Protei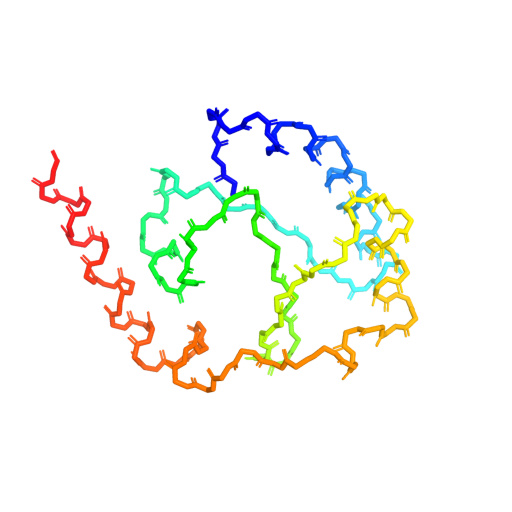n AF-A0A7K7K7Y0-F1 (afdb_monomer)

Sequence (112 aa):
YAPWCPACRQLEATWESFAKESERLGITVGKVDVTQEPGLSGRFFVTTLPTIYHANDGVFRRYRGSRTLEDLQGYILEKKWEAVEPVAGWKSPSSIVMHGMAGLFHFSGWIR

pLDDT: mean 93.34, std 5.36, range [65.94, 98.12]

Nearest PDB structures (foldseek):
  1x5e-assembly1_A  TM=9.238E-01  e=2.202E-08  Homo sapiens
  5jyv-assembly1_B  TM=6.915E-01  e=9.669E-02  Thermosynechococcus vestitus BP-1
  6nr8-assembly1_4  TM=2.458E-01  e=1.037E+00  Homo sapiens

Organism: Agelaius phoeniceus (NCBI:txid39638)

Secondary structure (DSSP, 8-state):
--TT-HHHHHHHHHHHHHHHTHHHHT-------TTT-HHHHHHTT--SSS-EEEEETTEEEEE-S--SHHHHHHHHHT-GGGGSPBPPGGGSTTSHHHHHHHHHHHHHHH--

Foldseek 3Di:
DAPPDPVQVVLVVLLVVLQVCQVVLVHHRDDDHCVVQQLVCQLLVPPDPPWDWDDDPLWIFTDDDDSGNVVSSCCRVVVVVVVTDTDPQCSRSPDPNSNVRSVVRVVVVVVD

InterPro domains:
  IPR013766 Thioredoxin domain [PF00085] (1-76)
  IPR036249 Thioredoxin-like superfamily [SSF52833] (1-82)
  IPR052454 Thioredoxin-related transmembrane domain-containing protein [PTHR46107] (1-112)

Structure (mmCIF, N/CA/C/O backbone):
data_AF-A0A7K7K7Y0-F1
#
_entry.id   AF-A0A7K7K7Y0-F1
#
loop_
_atom_site.group_PDB
_atom_site.id
_atom_site.type_symbol
_atom_site.label_atom_id
_atom_site.label_alt_id
_atom_site.label_comp_id
_atom_site.label_asym_id
_atom_site.label_entity_id
_atom_site.label_seq_id
_atom_site.pdbx_PDB_ins_code
_atom_site.Cartn_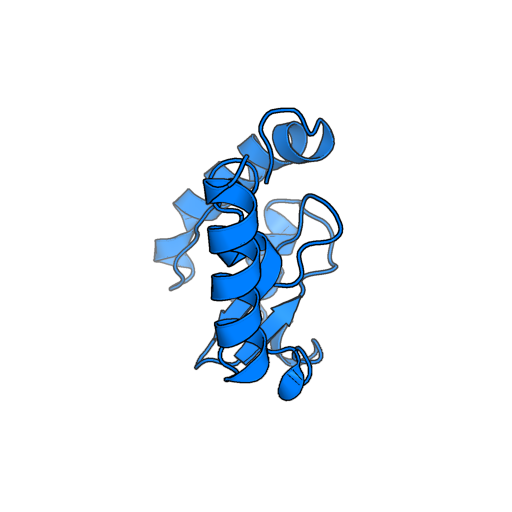x
_atom_site.Cartn_y
_atom_site.Cartn_z
_atom_site.occupancy
_atom_site.B_iso_or_equiv
_atom_site.auth_seq_id
_atom_site.auth_comp_id
_atom_site.auth_asym_id
_atom_site.auth_atom_id
_atom_site.pdbx_PDB_model_num
ATOM 1 N N . TYR A 1 1 ? 7.437 2.202 1.363 1.00 96.31 1 TYR A N 1
ATOM 2 C CA . TYR A 1 1 ? 7.778 3.609 1.657 1.00 96.31 1 TYR A CA 1
ATOM 3 C C . TYR A 1 1 ? 9.285 3.773 1.526 1.00 96.31 1 TYR A C 1
ATOM 5 O O . TYR A 1 1 ? 9.949 2.770 1.308 1.00 96.31 1 TYR A O 1
ATOM 13 N N . ALA A 1 2 ? 9.809 4.996 1.620 1.00 96.69 2 ALA A N 1
ATOM 14 C CA . ALA A 1 2 ? 11.246 5.238 1.758 1.00 96.69 2 ALA A CA 1
ATOM 15 C C . ALA A 1 2 ? 11.488 6.329 2.821 1.00 96.69 2 ALA A C 1
ATOM 17 O O . ALA A 1 2 ? 10.685 7.268 2.877 1.00 96.69 2 ALA A O 1
ATOM 18 N N . PRO A 1 3 ? 12.564 6.267 3.628 1.00 95.62 3 PRO A N 1
ATOM 19 C CA . PRO A 1 3 ? 12.817 7.234 4.707 1.00 95.62 3 PRO A CA 1
ATOM 20 C C . PRO A 1 3 ? 13.005 8.682 4.225 1.00 95.62 3 PRO A C 1
ATOM 22 O O . PRO A 1 3 ? 12.632 9.639 4.903 1.00 95.62 3 PRO A O 1
ATOM 25 N N . TRP A 1 4 ? 13.551 8.856 3.021 1.00 94.75 4 TRP A N 1
ATOM 26 C CA . TRP A 1 4 ? 13.819 10.161 2.410 1.00 94.75 4 TRP A CA 1
ATOM 27 C C . TRP A 1 4 ? 12.604 10.773 1.692 1.00 94.75 4 TRP A C 1
ATOM 29 O O . TRP A 1 4 ? 12.669 11.915 1.248 1.00 94.75 4 TRP A O 1
ATOM 39 N N . CYS A 1 5 ? 11.492 10.042 1.566 1.00 97.38 5 CYS A N 1
ATOM 40 C CA . CYS A 1 5 ? 10.307 10.456 0.810 1.00 97.38 5 CYS A CA 1
ATOM 41 C C . CYS A 1 5 ? 9.383 11.359 1.662 1.00 97.38 5 CYS A C 1
ATOM 43 O O . CYS A 1 5 ? 8.753 10.867 2.603 1.00 97.38 5 CYS A O 1
ATOM 45 N N . PRO A 1 6 ? 9.208 12.659 1.331 1.00 97.31 6 PRO A N 1
ATOM 46 C CA . PRO A 1 6 ? 8.398 13.573 2.145 1.00 97.31 6 PRO A CA 1
ATOM 47 C C . PRO A 1 6 ? 6.921 13.168 2.230 1.00 97.31 6 PRO A C 1
ATOM 49 O O . PRO A 1 6 ? 6.350 13.158 3.316 1.00 97.31 6 PRO A O 1
ATOM 52 N N . ALA A 1 7 ? 6.326 12.753 1.106 1.00 96.88 7 ALA A N 1
ATOM 53 C CA . ALA A 1 7 ? 4.942 12.273 1.060 1.00 96.88 7 ALA A CA 1
ATOM 54 C C . ALA A 1 7 ? 4.729 10.992 1.888 1.00 96.88 7 ALA A C 1
ATOM 56 O O . ALA A 1 7 ? 3.635 10.740 2.381 1.00 96.88 7 ALA A O 1
ATOM 57 N N . CYS A 1 8 ? 5.776 10.181 2.054 1.00 97.56 8 CYS A N 1
ATOM 58 C CA . CYS A 1 8 ? 5.735 8.979 2.874 1.00 97.56 8 CYS A CA 1
ATOM 59 C C . CYS A 1 8 ? 5.726 9.328 4.365 1.00 97.56 8 CYS A C 1
ATOM 61 O O . CYS A 1 8 ? 4.938 8.752 5.105 1.00 97.56 8 CYS A O 1
ATOM 63 N N . ARG A 1 9 ? 6.541 10.307 4.784 1.00 96.88 9 ARG A N 1
ATOM 64 C CA . ARG A 1 9 ? 6.553 10.806 6.169 1.00 96.88 9 ARG A CA 1
ATOM 65 C C . ARG A 1 9 ? 5.226 11.455 6.563 1.00 96.88 9 ARG A C 1
ATOM 67 O O . ARG A 1 9 ? 4.761 11.256 7.674 1.00 96.88 9 ARG A O 1
ATOM 74 N N . GLN A 1 10 ? 4.581 12.178 5.644 1.00 96.31 10 GLN A N 1
ATOM 75 C CA . GLN A 1 10 ? 3.242 12.739 5.885 1.00 96.31 10 GLN A CA 1
ATOM 76 C C . GLN A 1 10 ? 2.177 11.653 6.090 1.00 96.31 10 GLN A C 1
ATOM 78 O O . GLN A 1 10 ? 1.272 11.826 6.896 1.00 96.31 10 GLN A O 1
ATOM 83 N N . LEU A 1 11 ? 2.296 10.528 5.377 1.00 97.50 11 LEU A N 1
ATOM 84 C CA . LEU A 1 11 ? 1.383 9.393 5.509 1.00 97.50 11 LEU A CA 1
ATOM 85 C C . LEU A 1 11 ? 1.615 8.579 6.792 1.00 97.50 11 LEU A C 1
ATOM 87 O O . LEU A 1 11 ? 0.712 7.872 7.227 1.00 97.50 11 LEU A O 1
ATOM 91 N N . GLU A 1 12 ? 2.810 8.639 7.382 1.00 96.88 12 GLU A N 1
ATOM 92 C CA . GLU A 1 12 ? 3.229 7.735 8.457 1.00 96.88 12 GLU A CA 1
ATOM 93 C C . GLU A 1 12 ? 2.284 7.763 9.662 1.00 96.88 12 GLU A C 1
ATOM 95 O O . GLU A 1 12 ? 1.790 6.709 10.058 1.00 96.88 12 GLU A O 1
ATOM 100 N N . ALA A 1 13 ? 1.938 8.951 10.164 1.00 97.19 13 ALA A N 1
ATOM 101 C CA . ALA A 1 13 ? 1.024 9.087 11.299 1.00 97.19 13 ALA A CA 1
ATOM 102 C C . ALA A 1 13 ? -0.365 8.490 11.005 1.00 97.19 13 ALA A C 1
ATOM 104 O O . ALA A 1 13 ? -0.936 7.779 11.831 1.00 97.19 13 ALA A O 1
ATOM 105 N N . THR A 1 14 ? -0.903 8.727 9.805 1.00 98.00 14 THR A N 1
ATOM 106 C CA . THR A 1 14 ? -2.191 8.154 9.388 1.00 98.00 14 THR A CA 1
ATOM 107 C C . THR A 1 14 ? -2.114 6.637 9.239 1.00 98.00 14 THR A C 1
ATOM 109 O O . THR A 1 14 ? -3.041 5.934 9.635 1.00 98.00 14 THR A O 1
ATOM 112 N N . TRP A 1 15 ? -1.005 6.117 8.707 1.00 98.12 15 TRP A N 1
ATOM 113 C CA . TRP A 1 15 ? -0.792 4.682 8.530 1.00 98.12 15 TRP A CA 1
ATOM 114 C C . TRP A 1 15 ? -0.667 3.943 9.865 1.00 98.12 15 TRP A C 1
ATOM 116 O O . TRP A 1 15 ? -1.204 2.849 10.009 1.00 98.12 15 TRP A O 1
ATOM 126 N N . GLU A 1 16 ? -0.008 4.544 10.857 1.00 97.94 16 GLU A N 1
ATOM 127 C CA . GLU A 1 16 ?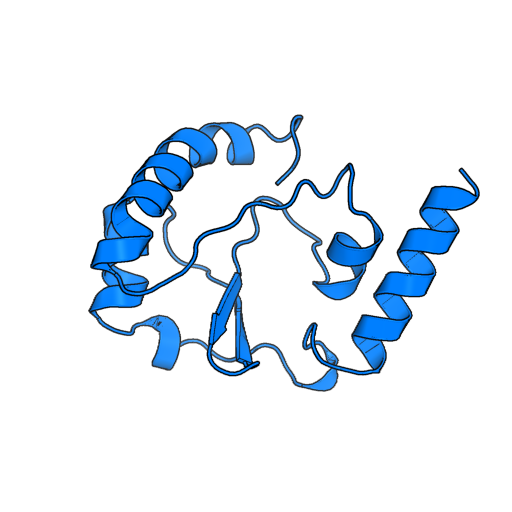 0.088 3.989 12.211 1.00 97.94 16 GLU A CA 1
ATOM 128 C C . GLU A 1 16 ? -1.265 3.970 12.922 1.00 97.94 16 GLU A C 1
ATOM 130 O O . GLU A 1 16 ? -1.620 2.964 13.537 1.00 97.94 16 GLU A O 1
ATOM 135 N N . SER A 1 17 ? -2.057 5.038 12.794 1.00 97.88 17 SER A N 1
ATOM 136 C CA . SER A 1 17 ? -3.436 5.053 13.296 1.00 97.88 17 SER A CA 1
ATOM 137 C C . SER A 1 17 ? -4.298 3.994 12.610 1.00 97.88 17 SER A C 1
ATOM 139 O O . SER A 1 17 ? -5.029 3.273 13.279 1.00 97.88 17 SER A O 1
ATOM 141 N N . PHE A 1 18 ? -4.167 3.830 11.292 1.00 98.00 18 PHE A N 1
ATOM 142 C CA . PHE A 1 18 ? -4.871 2.781 10.555 1.00 98.00 18 PHE A CA 1
ATOM 143 C C . PHE A 1 18 ? -4.445 1.371 10.994 1.00 98.00 18 PHE A C 1
ATOM 145 O O . PHE A 1 18 ? -5.287 0.489 11.142 1.00 98.00 18 PHE A O 1
ATOM 152 N N . ALA A 1 19 ? -3.157 1.157 11.273 1.00 97.81 19 ALA A N 1
ATOM 153 C CA . ALA A 1 19 ? -2.649 -0.120 11.767 1.00 97.81 19 ALA A CA 1
ATOM 154 C C . ALA A 1 19 ? -3.199 -0.485 13.156 1.00 97.81 19 ALA A C 1
ATOM 156 O O . ALA A 1 19 ? -3.455 -1.661 13.410 1.00 97.81 19 ALA A O 1
ATOM 157 N N . LYS A 1 20 ? -3.445 0.494 14.038 1.00 97.44 20 LYS A N 1
ATOM 158 C CA . LYS A 1 20 ? -4.098 0.252 15.341 1.00 97.44 20 LYS A CA 1
ATOM 159 C C . LYS A 1 20 ? -5.532 -0.266 15.198 1.00 97.44 20 LYS A C 1
ATOM 161 O O . LYS A 1 20 ? -5.996 -1.018 16.042 1.00 97.44 20 LYS A O 1
ATOM 166 N N . GLU A 1 21 ? -6.202 0.081 14.105 1.00 95.38 21 GLU A N 1
ATOM 167 C CA . GLU A 1 21 ? -7.574 -0.341 13.803 1.00 95.38 21 GLU A CA 1
ATOM 168 C C . GLU A 1 21 ? -7.639 -1.703 13.092 1.00 95.38 21 GLU A C 1
ATOM 170 O O . GLU A 1 21 ? -8.727 -2.205 12.814 1.00 95.38 21 GLU A O 1
ATOM 175 N N . SER A 1 22 ? -6.488 -2.309 12.785 1.00 94.62 22 SER A N 1
ATOM 176 C CA . SER A 1 22 ? -6.393 -3.519 11.961 1.00 94.62 22 SER A CA 1
ATOM 177 C C . SER A 1 22 ? -7.162 -4.713 12.536 1.00 94.62 22 SER A C 1
ATOM 179 O O . SER A 1 22 ? -7.882 -5.378 11.792 1.00 94.62 22 SER A O 1
ATOM 181 N N . GLU A 1 23 ? -7.104 -4.923 13.855 1.00 94.38 23 GLU A N 1
ATOM 182 C CA . GLU A 1 23 ? -7.847 -5.983 14.549 1.00 94.38 23 GLU A CA 1
ATOM 183 C C . GLU A 1 23 ? -9.361 -5.788 14.413 1.00 94.38 23 GLU A C 1
ATOM 185 O O . GLU A 1 23 ? -10.075 -6.707 14.013 1.00 94.38 23 GLU A O 1
ATOM 190 N N . ARG A 1 24 ? -9.849 -4.562 14.644 1.00 95.62 24 ARG A N 1
ATOM 191 C CA . ARG A 1 24 ? -11.272 -4.218 14.491 1.00 95.62 24 ARG A CA 1
ATOM 192 C C . ARG A 1 24 ? -11.757 -4.407 13.053 1.00 95.62 24 ARG A C 1
ATOM 194 O O . ARG A 1 24 ? -12.911 -4.761 12.831 1.00 95.62 24 ARG A O 1
ATOM 201 N N . LEU A 1 25 ? -10.890 -4.138 12.082 1.00 95.25 25 LEU A N 1
ATOM 202 C CA . LEU A 1 25 ? -11.177 -4.284 10.657 1.00 95.25 25 LEU A CA 1
ATOM 203 C C . LEU A 1 25 ? -11.003 -5.723 10.145 1.00 95.25 25 LEU A C 1
ATOM 205 O O . LEU A 1 25 ? -11.368 -5.992 9.003 1.00 95.25 25 LEU A O 1
ATOM 209 N N . GLY A 1 26 ? -10.451 -6.635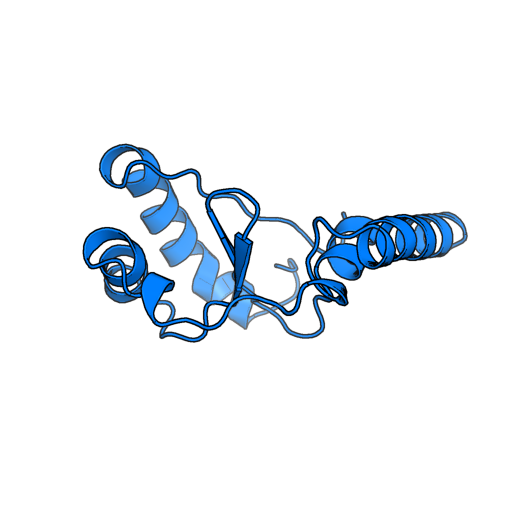 10.952 1.00 95.62 26 GLY A N 1
ATOM 210 C CA . GLY A 1 26 ? -10.174 -8.012 10.543 1.00 95.62 26 GLY A CA 1
ATOM 211 C C . GLY A 1 26 ? -9.105 -8.125 9.450 1.00 95.62 26 GLY A C 1
ATOM 212 O O . GLY A 1 26 ? -9.183 -9.015 8.607 1.00 95.62 26 GLY A O 1
ATOM 213 N N . ILE A 1 27 ? -8.126 -7.216 9.429 1.00 97.06 27 ILE A N 1
ATOM 214 C CA . ILE A 1 27 ? -7.042 -7.190 8.434 1.00 97.06 27 ILE A CA 1
ATOM 215 C C . ILE A 1 27 ? -5.673 -7.148 9.110 1.00 97.06 27 ILE A C 1
ATOM 217 O O . ILE A 1 27 ? -5.546 -6.850 10.291 1.00 97.06 27 ILE A O 1
ATOM 221 N N . THR A 1 28 ? -4.614 -7.377 8.336 1.00 97.56 28 THR A N 1
ATOM 222 C CA . THR A 1 28 ? -3.237 -7.091 8.755 1.00 97.56 28 THR A CA 1
ATOM 223 C C . THR A 1 28 ? -2.696 -5.911 7.961 1.00 97.56 28 THR A C 1
ATOM 225 O O . THR A 1 28 ? -2.862 -5.838 6.744 1.00 97.56 28 THR A O 1
ATOM 228 N N . VAL A 1 29 ? -2.021 -4.989 8.646 1.00 97.69 29 VAL A N 1
ATOM 229 C CA . VAL A 1 29 ? -1.415 -3.801 8.037 1.00 97.69 29 VAL A CA 1
ATOM 230 C C . VAL A 1 29 ? 0.100 -3.883 8.195 1.00 97.69 29 VAL A C 1
ATOM 232 O O . VAL A 1 29 ? 0.606 -4.084 9.294 1.00 97.69 29 VAL A O 1
ATOM 235 N 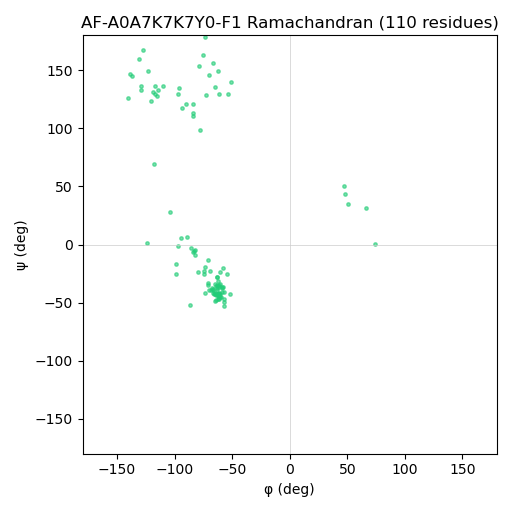N . GLY A 1 30 ? 0.832 -3.723 7.091 1.00 96.62 30 GLY A N 1
ATOM 236 C CA . GLY A 1 30 ? 2.295 -3.746 7.071 1.00 96.62 30 GLY A CA 1
ATOM 237 C C . GLY A 1 30 ? 2.880 -2.555 6.318 1.00 96.62 30 GLY A C 1
ATOM 238 O O . GLY A 1 30 ? 2.205 -1.925 5.501 1.00 96.62 30 GLY A O 1
ATOM 239 N N . LYS A 1 31 ? 4.152 -2.241 6.581 1.00 96.50 31 LYS A N 1
ATOM 240 C CA . LYS A 1 31 ? 4.934 -1.270 5.806 1.00 96.50 31 LYS A CA 1
ATOM 241 C C . LYS A 1 31 ? 6.263 -1.896 5.388 1.00 96.50 31 LYS A C 1
ATOM 243 O O . LYS A 1 31 ? 6.904 -2.566 6.185 1.00 96.50 31 LYS A O 1
ATOM 248 N N . VAL A 1 32 ? 6.661 -1.676 4.137 1.00 96.56 32 VAL A N 1
ATOM 249 C CA . VAL A 1 32 ? 7.929 -2.169 3.573 1.00 96.56 32 VAL A CA 1
ATOM 250 C C . VAL A 1 32 ? 8.794 -0.981 3.192 1.00 96.56 32 VAL A C 1
ATOM 252 O O . VAL A 1 32 ? 8.316 -0.086 2.484 1.00 96.56 32 VAL A O 1
ATOM 255 N N . ASP A 1 33 ? 10.047 -0.977 3.637 1.00 96.19 33 ASP A N 1
ATOM 256 C CA . ASP A 1 33 ? 11.046 -0.005 3.209 1.00 96.19 33 ASP A CA 1
ATOM 257 C C . ASP A 1 33 ? 11.694 -0.457 1.894 1.00 96.19 33 ASP A C 1
ATOM 259 O O . ASP A 1 33 ? 12.446 -1.429 1.851 1.00 96.19 33 ASP A O 1
ATOM 263 N N . VAL A 1 34 ? 11.416 0.261 0.805 1.00 94.50 34 VAL A N 1
ATOM 264 C CA . VAL A 1 34 ? 11.951 -0.103 -0.515 1.00 94.50 34 VAL A CA 1
ATOM 265 C C . VAL A 1 34 ? 13.452 0.153 -0.644 1.00 94.50 34 VAL A C 1
ATOM 267 O O . VAL A 1 34 ? 14.045 -0.323 -1.607 1.00 94.50 34 VAL A O 1
ATOM 270 N N . THR A 1 35 ? 14.073 0.898 0.281 1.00 91.81 35 THR A N 1
ATOM 271 C CA . THR A 1 35 ? 15.533 1.085 0.272 1.00 91.81 35 THR A CA 1
ATOM 272 C C . THR A 1 35 ? 16.272 -0.101 0.873 1.00 91.81 35 THR A C 1
ATOM 274 O O . THR A 1 35 ? 17.440 -0.295 0.559 1.00 91.81 35 THR A O 1
ATOM 277 N N . GLN A 1 36 ? 15.603 -0.879 1.725 1.00 94.25 36 GLN A N 1
ATOM 278 C CA . GLN A 1 36 ? 16.163 -2.079 2.352 1.00 94.25 36 GLN A CA 1
ATOM 279 C C . GLN A 1 36 ? 15.736 -3.356 1.619 1.00 94.25 36 GLN A C 1
ATOM 281 O O . GLN A 1 36 ? 16.467 -4.337 1.625 1.00 94.25 36 GLN A O 1
ATOM 286 N N . GLU A 1 37 ? 14.595 -3.320 0.925 1.00 93.69 37 GLU A N 1
ATOM 287 C CA . GLU A 1 37 ? 14.001 -4.482 0.258 1.00 93.69 37 GLU A CA 1
ATOM 288 C C . GLU A 1 37 ? 13.902 -4.296 -1.272 1.00 93.69 37 GLU A C 1
ATOM 290 O O . GLU A 1 37 ? 12.797 -4.173 -1.826 1.00 93.69 37 GLU A O 1
ATOM 295 N N . PRO A 1 38 ? 15.033 -4.284 -2.010 1.00 89.69 38 PRO A N 1
ATOM 296 C CA . PRO A 1 38 ? 15.030 -4.076 -3.459 1.00 89.69 38 PRO A CA 1
ATOM 297 C C . PRO A 1 38 ? 14.269 -5.183 -4.202 1.00 89.69 38 PRO A C 1
ATOM 299 O O . PRO A 1 38 ? 13.558 -4.903 -5.169 1.00 89.69 38 PRO A O 1
ATOM 302 N N . GLY A 1 39 ? 14.348 -6.429 -3.719 1.00 92.25 39 GLY A N 1
ATOM 303 C CA . GLY A 1 39 ? 13.616 -7.561 -4.291 1.00 92.25 39 GLY A CA 1
ATOM 304 C C . GLY A 1 39 ? 12.098 -7.385 -4.201 1.00 92.25 39 GLY A C 1
ATOM 305 O O . GLY A 1 39 ? 11.394 -7.588 -5.192 1.00 92.25 39 GLY A O 1
ATOM 306 N N . LEU A 1 40 ? 11.577 -6.937 -3.051 1.00 92.69 40 LEU A N 1
ATOM 307 C CA . LEU A 1 40 ? 10.146 -6.644 -2.901 1.00 92.69 40 LEU A CA 1
ATOM 308 C C . LEU A 1 40 ? 9.720 -5.440 -3.742 1.00 92.69 40 LEU A C 1
ATOM 310 O O . LEU A 1 40 ? 8.645 -5.471 -4.342 1.00 92.69 40 LEU A O 1
ATOM 314 N N . SER A 1 41 ? 10.569 -4.414 -3.843 1.00 92.06 41 SER A N 1
ATOM 315 C CA . SER A 1 41 ? 10.326 -3.263 -4.720 1.00 92.06 41 SER A CA 1
ATOM 316 C C . SER A 1 41 ? 10.128 -3.698 -6.179 1.00 92.06 41 SER A C 1
ATOM 318 O O . SER A 1 41 ? 9.133 -3.328 -6.809 1.00 92.06 41 SER A O 1
ATOM 320 N N . GLY A 1 42 ? 11.012 -4.568 -6.684 1.00 91.00 42 GLY A N 1
ATOM 321 C CA . GLY A 1 42 ? 10.900 -5.161 -8.017 1.00 91.00 42 GLY A CA 1
ATOM 322 C C . GLY A 1 42 ? 9.662 -6.049 -8.169 1.00 91.00 42 GLY A C 1
ATOM 323 O O . GLY A 1 42 ? 8.886 -5.872 -9.108 1.00 91.00 42 GLY A O 1
ATOM 324 N N . ARG A 1 43 ? 9.419 -6.953 -7.210 1.00 93.50 43 ARG A N 1
ATOM 325 C CA . ARG A 1 43 ? 8.286 -7.898 -7.206 1.00 93.50 43 ARG A CA 1
ATOM 326 C C . ARG A 1 43 ? 6.918 -7.216 -7.241 1.00 93.50 43 ARG A C 1
ATOM 328 O O . ARG A 1 43 ? 5.995 -7.719 -7.872 1.00 93.50 43 ARG A O 1
ATOM 335 N N . PHE A 1 44 ? 6.778 -6.085 -6.556 1.00 93.94 44 PHE A N 1
ATOM 336 C CA . PHE A 1 44 ? 5.546 -5.290 -6.527 1.00 93.94 44 PHE A CA 1
ATOM 337 C C . PHE A 1 44 ? 5.535 -4.159 -7.565 1.00 93.94 44 PHE A C 1
ATOM 339 O O . PHE A 1 44 ? 4.608 -3.343 -7.575 1.00 93.94 44 PHE A O 1
ATOM 346 N N . PHE A 1 45 ? 6.556 -4.111 -8.428 1.00 90.19 45 PHE A N 1
ATOM 347 C CA . PHE A 1 45 ? 6.750 -3.101 -9.464 1.00 90.19 45 PHE A CA 1
ATOM 348 C C . PHE A 1 45 ? 6.540 -1.672 -8.931 1.00 90.19 45 PHE A C 1
ATOM 350 O O . PHE A 1 45 ? 5.749 -0.883 -9.458 1.00 90.19 45 PHE A O 1
ATOM 357 N N . VAL A 1 46 ? 7.202 -1.350 -7.817 1.00 93.56 46 VAL A N 1
ATOM 358 C CA . VAL A 1 46 ? 7.037 -0.065 -7.132 1.00 93.56 46 VAL A CA 1
ATOM 359 C C . VAL A 1 46 ? 7.823 1.017 -7.869 1.00 93.56 46 VAL A C 1
ATOM 361 O O . VAL A 1 46 ? 9.022 1.179 -7.677 1.00 93.56 46 VAL A O 1
ATOM 364 N N . THR A 1 47 ? 7.130 1.794 -8.700 1.00 90.69 47 THR A N 1
ATOM 365 C CA . THR A 1 47 ? 7.733 2.908 -9.456 1.00 90.69 47 THR A CA 1
ATOM 366 C C . THR A 1 47 ? 7.511 4.277 -8.815 1.00 90.69 47 THR A C 1
ATOM 368 O O . THR A 1 47 ? 8.190 5.241 -9.150 1.00 90.69 47 THR A O 1
ATOM 371 N N . THR A 1 48 ? 6.553 4.384 -7.891 1.00 94.00 48 THR A N 1
ATOM 372 C CA . THR A 1 48 ? 6.148 5.648 -7.257 1.00 94.00 48 THR A CA 1
ATOM 373 C C . THR A 1 48 ? 5.900 5.446 -5.769 1.00 94.00 48 THR A C 1
ATOM 375 O O . THR A 1 48 ? 5.384 4.399 -5.372 1.00 94.00 48 THR A O 1
ATOM 378 N N . LEU A 1 49 ? 6.187 6.452 -4.945 1.00 96.31 49 LEU A N 1
ATOM 379 C CA . LEU A 1 49 ? 5.971 6.397 -3.501 1.00 96.31 49 LEU A CA 1
ATOM 380 C C . LEU A 1 49 ? 5.059 7.535 -2.998 1.00 96.31 49 LEU A C 1
ATOM 382 O O . LEU A 1 49 ? 5.089 8.627 -3.560 1.00 96.31 49 LEU A O 1
ATOM 386 N N . PRO A 1 50 ? 4.289 7.302 -1.917 1.00 96.44 50 PRO A N 1
ATOM 387 C CA . PRO A 1 50 ? 3.972 5.987 -1.363 1.00 96.44 50 PRO A CA 1
ATOM 388 C C . PRO A 1 50 ? 3.020 5.213 -2.296 1.00 96.44 50 PRO A C 1
ATOM 390 O O . PRO A 1 50 ? 2.146 5.793 -2.941 1.00 96.44 50 PRO A O 1
ATOM 393 N N . THR A 1 51 ? 3.181 3.890 -2.354 1.00 96.88 51 THR A N 1
ATOM 394 C CA . THR A 1 51 ? 2.243 2.979 -3.027 1.00 96.88 51 THR A CA 1
ATOM 395 C C . THR A 1 51 ? 1.675 2.019 -1.994 1.00 96.88 51 THR A C 1
ATOM 397 O O . THR A 1 51 ? 2.431 1.445 -1.213 1.00 96.88 51 THR A O 1
ATOM 400 N N . ILE A 1 52 ? 0.351 1.872 -1.998 1.00 97.38 52 ILE A N 1
ATOM 401 C CA . ILE A 1 52 ? -0.397 0.996 -1.098 1.00 97.38 52 ILE A CA 1
ATOM 402 C C . ILE A 1 52 ? -1.035 -0.104 -1.945 1.00 97.38 52 ILE A C 1
ATOM 404 O O . ILE A 1 52 ? -1.644 0.170 -2.985 1.00 97.38 52 ILE A O 1
ATOM 408 N N . TYR A 1 53 ? -0.895 -1.341 -1.484 1.00 96.94 53 TYR A N 1
ATOM 409 C CA . TYR A 1 53 ? -1.561 -2.502 -2.053 1.00 96.94 53 TYR A CA 1
ATOM 410 C C . TYR A 1 53 ? -2.506 -3.099 -1.017 1.00 96.94 53 TYR A C 1
ATOM 412 O O . TYR A 1 53 ? -2.140 -3.248 0.145 1.00 96.94 53 TYR A O 1
ATOM 420 N N . HIS A 1 54 ? -3.702 -3.458 -1.465 1.00 97.12 54 HIS A N 1
ATOM 421 C CA . HIS A 1 54 ? -4.607 -4.344 -0.751 1.00 97.12 54 HIS A CA 1
ATOM 422 C C . HIS A 1 54 ? -4.428 -5.753 -1.312 1.00 97.12 54 HIS A C 1
ATOM 424 O O . HIS A 1 54 ? -4.441 -5.938 -2.532 1.00 97.12 54 HIS A O 1
ATOM 430 N N . ALA A 1 55 ? -4.233 -6.729 -0.434 1.00 95.75 55 ALA A N 1
ATOM 431 C CA . ALA A 1 55 ? -4.085 -8.129 -0.791 1.00 95.75 55 ALA A CA 1
ATOM 432 C C . ALA A 1 55 ? -5.190 -8.922 -0.098 1.00 95.75 55 ALA A C 1
ATOM 434 O O . ALA A 1 55 ? -5.306 -8.862 1.122 1.00 95.75 55 ALA A O 1
ATOM 435 N N . ASN A 1 56 ? -5.983 -9.651 -0.878 1.00 95.12 56 ASN A N 1
ATOM 436 C CA . ASN A 1 56 ? -7.005 -10.553 -0.362 1.00 95.12 56 ASN A CA 1
ATOM 437 C C . ASN A 1 56 ? -7.021 -11.821 -1.221 1.00 95.12 56 ASN A C 1
ATOM 439 O O . ASN A 1 56 ? -7.079 -11.707 -2.446 1.00 95.12 56 ASN A O 1
ATOM 443 N N . ASP A 1 57 ? -6.894 -12.995 -0.600 1.00 92.31 57 ASP A N 1
ATOM 444 C CA . ASP A 1 57 ? -6.847 -14.309 -1.265 1.00 92.31 57 ASP A CA 1
ATOM 445 C C . ASP A 1 57 ? -5.882 -14.382 -2.465 1.00 92.31 57 ASP A C 1
ATOM 447 O O . ASP A 1 57 ? -6.193 -14.888 -3.540 1.00 92.31 57 ASP A O 1
ATOM 451 N N . GLY A 1 58 ? -4.684 -13.806 -2.310 1.00 90.19 58 GLY A N 1
ATOM 452 C CA . GLY A 1 58 ? -3.662 -13.770 -3.364 1.00 90.19 58 GLY A CA 1
ATOM 453 C C . GLY A 1 58 ? -3.948 -12.792 -4.513 1.00 90.19 58 GLY A C 1
ATOM 454 O O . GLY A 1 58 ? -3.122 -12.666 -5.422 1.00 90.19 58 GLY A O 1
ATOM 455 N N . VAL A 1 59 ? -5.069 -12.065 -4.460 1.00 93.81 59 VAL A N 1
ATOM 456 C CA . VAL A 1 59 ? -5.432 -11.010 -5.406 1.00 93.81 59 VAL A CA 1
ATOM 457 C C . VAL A 1 59 ? -4.965 -9.661 -4.876 1.00 93.81 59 VAL A C 1
ATOM 459 O O . VAL A 1 59 ? -5.427 -9.168 -3.845 1.00 93.81 59 VAL A O 1
ATOM 462 N N . PHE A 1 60 ? -4.065 -9.033 -5.627 1.00 96.00 60 PHE A N 1
ATOM 463 C CA . PHE A 1 60 ? -3.506 -7.729 -5.296 1.00 96.00 60 PHE A CA 1
ATOM 464 C C . PHE A 1 60 ? -4.251 -6.622 -6.033 1.00 96.00 60 PHE A C 1
ATOM 466 O O . PHE A 1 60 ? -4.482 -6.710 -7.236 1.00 96.00 60 PHE A O 1
ATOM 473 N N . ARG A 1 61 ? -4.585 -5.550 -5.320 1.00 96.31 61 ARG A N 1
ATOM 474 C CA . ARG A 1 61 ? -5.246 -4.352 -5.846 1.00 96.31 61 ARG A CA 1
ATOM 475 C C . ARG A 1 61 ? -4.465 -3.127 -5.413 1.00 96.31 61 ARG A C 1
ATOM 477 O O . ARG A 1 61 ? -4.089 -3.004 -4.249 1.00 96.31 61 ARG A O 1
ATOM 484 N N . ARG A 1 62 ? -4.199 -2.212 -6.344 1.00 95.75 62 ARG A N 1
ATOM 485 C CA . ARG A 1 62 ? -3.497 -0.968 -6.017 1.00 95.75 62 ARG A CA 1
ATOM 486 C C . ARG A 1 62 ? -4.498 0.050 -5.486 1.00 95.75 62 ARG A C 1
ATOM 488 O O . ARG A 1 62 ? -5.411 0.443 -6.207 1.00 95.75 62 ARG A O 1
ATOM 495 N N . TYR A 1 63 ? -4.286 0.523 -4.264 1.00 96.62 63 TYR A N 1
ATOM 496 C CA . TYR A 1 63 ? -5.102 1.587 -3.695 1.00 96.62 63 TYR A CA 1
ATOM 497 C C . TYR A 1 63 ? -4.761 2.929 -4.357 1.00 96.62 63 TYR A C 1
ATOM 499 O O . TYR A 1 63 ? -3.589 3.305 -4.461 1.00 96.62 63 TYR A O 1
ATOM 507 N N . ARG A 1 64 ? -5.789 3.639 -4.831 1.00 94.06 64 ARG A N 1
ATOM 508 C CA . ARG A 1 64 ? -5.672 4.945 -5.508 1.00 94.06 64 ARG A CA 1
ATOM 509 C C . ARG A 1 64 ? -6.508 6.048 -4.853 1.00 94.06 64 ARG A C 1
ATOM 511 O O . ARG A 1 64 ? -6.526 7.160 -5.369 1.00 94.06 64 ARG A O 1
ATOM 518 N N . GLY A 1 65 ? -7.202 5.738 -3.759 1.00 94.44 65 GLY A N 1
ATOM 519 C CA . GLY A 1 65 ? -8.017 6.705 -3.032 1.00 94.44 65 GLY A CA 1
ATOM 520 C C . GLY A 1 65 ? -7.185 7.705 -2.232 1.00 94.44 65 GLY A C 1
ATOM 521 O O . GLY A 1 65 ? -5.950 7.645 -2.189 1.00 94.44 65 GLY A O 1
ATOM 522 N N . SER A 1 66 ? -7.892 8.619 -1.573 1.00 95.88 66 SER A N 1
ATOM 523 C CA . SER A 1 66 ? -7.306 9.533 -0.596 1.00 95.88 66 SER A CA 1
ATOM 524 C C . SER A 1 66 ? -6.719 8.750 0.582 1.00 95.88 66 SER A C 1
ATOM 526 O O . SER A 1 66 ? -7.140 7.641 0.897 1.00 95.88 66 SER A O 1
ATOM 528 N N . ARG A 1 67 ? -5.661 9.279 1.190 1.00 96.25 67 ARG A N 1
ATOM 529 C CA . ARG A 1 67 ? -4.864 8.559 2.194 1.00 96.25 67 ARG A CA 1
ATOM 530 C C . ARG A 1 67 ? -5.163 9.035 3.614 1.00 96.25 67 ARG A C 1
ATOM 532 O O . ARG A 1 67 ? -4.271 9.006 4.455 1.00 96.25 67 ARG A O 1
ATOM 539 N N . THR A 1 68 ? -6.377 9.522 3.847 1.00 97.25 68 THR A N 1
ATOM 540 C CA . THR A 1 68 ? -6.888 9.841 5.183 1.00 97.25 68 THR A CA 1
ATOM 541 C C . THR A 1 68 ? -7.259 8.558 5.922 1.00 97.25 68 THR A C 1
ATOM 543 O O . THR A 1 68 ? -7.384 7.486 5.320 1.00 97.25 68 THR A O 1
ATOM 546 N N . LEU A 1 69 ? -7.411 8.650 7.242 1.00 97.06 69 LEU A N 1
ATOM 547 C CA . LEU A 1 69 ? -7.756 7.492 8.059 1.00 97.06 69 LEU A CA 1
ATOM 548 C C . LEU A 1 69 ? -9.152 6.973 7.696 1.00 97.06 69 LEU A C 1
ATOM 550 O O . LEU A 1 69 ? -9.346 5.769 7.541 1.00 97.06 69 LEU A O 1
ATOM 554 N N . GLU A 1 70 ? -10.090 7.893 7.500 1.00 97.12 70 GLU A N 1
ATOM 555 C CA . GLU A 1 70 ? -11.492 7.625 7.203 1.00 97.12 70 GLU A CA 1
ATOM 556 C C . GLU A 1 70 ? -11.642 6.918 5.853 1.00 97.12 70 GLU A C 1
ATOM 558 O O . GLU A 1 70 ? -12.363 5.926 5.752 1.00 97.12 70 GLU A O 1
ATOM 563 N N . ASP A 1 71 ? -10.907 7.363 4.827 1.00 97.44 71 ASP A N 1
ATOM 564 C CA . ASP A 1 71 ? -10.956 6.742 3.501 1.00 97.44 71 ASP A CA 1
ATOM 565 C C . ASP A 1 71 ? -10.349 5.334 3.510 1.00 97.44 71 ASP A C 1
ATOM 567 O O . ASP A 1 71 ? -10.897 4.420 2.891 1.00 97.44 71 ASP A O 1
ATOM 571 N N . LEU A 1 72 ? -9.251 5.128 4.248 1.00 97.88 72 LEU A N 1
ATOM 572 C CA . LEU A 1 72 ? -8.633 3.808 4.408 1.00 97.88 72 LEU A CA 1
ATOM 573 C C . LEU A 1 72 ? -9.551 2.840 5.167 1.00 97.88 72 LEU A C 1
ATOM 575 O O . LEU A 1 72 ? -9.695 1.686 4.763 1.00 97.88 72 LEU A O 1
ATOM 579 N N . GLN A 1 73 ? -10.207 3.301 6.234 1.00 97.19 73 GLN A N 1
ATOM 580 C CA . GLN A 1 73 ? -11.188 2.500 6.968 1.00 97.19 73 GLN A CA 1
ATOM 581 C C . GLN A 1 73 ? -12.403 2.173 6.098 1.00 97.19 73 GLN A C 1
ATOM 583 O O . GLN A 1 73 ? -12.787 1.007 5.995 1.00 97.19 73 GLN A O 1
ATOM 588 N N . GLY A 1 74 ? -12.977 3.178 5.431 1.00 97.06 74 GLY A N 1
ATOM 589 C CA . GLY A 1 74 ? -14.120 3.013 4.534 1.00 97.06 74 GLY A CA 1
ATOM 590 C C . GLY A 1 74 ? -13.813 2.087 3.358 1.00 97.06 74 GLY A C 1
ATOM 591 O O . GLY A 1 74 ? -14.667 1.305 2.949 1.00 97.06 74 GLY A O 1
ATOM 592 N N . TYR A 1 75 ? -12.576 2.092 2.850 1.00 97.56 75 TYR A N 1
ATOM 593 C CA . TYR A 1 75 ? -12.144 1.170 1.800 1.00 97.56 75 TYR A CA 1
ATOM 594 C C . TYR A 1 75 ? -12.308 -0.304 2.194 1.00 97.56 75 TYR A C 1
ATOM 596 O O . TYR A 1 75 ? -12.678 -1.125 1.352 1.00 97.56 75 TYR A O 1
ATOM 604 N N . ILE A 1 76 ? -12.063 -0.626 3.466 1.00 97.44 76 ILE A N 1
ATOM 605 C CA . ILE A 1 76 ? -12.159 -1.984 4.012 1.00 97.44 76 ILE A CA 1
ATOM 606 C C . ILE A 1 76 ? -13.585 -2.293 4.471 1.00 97.44 76 ILE A C 1
ATOM 608 O O . ILE A 1 76 ? -14.154 -3.292 4.036 1.00 97.44 76 ILE A O 1
ATOM 612 N N . LEU A 1 77 ? -14.176 -1.422 5.296 1.00 96.81 77 LEU A N 1
ATOM 613 C CA . LEU A 1 77 ? -15.502 -1.620 5.893 1.00 96.81 77 LEU A CA 1
ATOM 614 C C . LEU A 1 77 ? -16.608 -1.718 4.843 1.00 96.81 77 LEU A C 1
ATOM 616 O O . LEU A 1 77 ? -17.453 -2.605 4.910 1.00 96.81 77 LEU A O 1
ATOM 620 N N . GLU A 1 78 ? -16.586 -0.825 3.855 1.00 96.88 78 GLU A N 1
ATOM 621 C CA . GLU A 1 78 ? -17.588 -0.786 2.786 1.00 96.88 78 GLU A CA 1
ATOM 622 C C . GLU A 1 78 ? -17.194 -1.671 1.594 1.00 96.88 78 GLU A C 1
ATOM 624 O O . GLU A 1 78 ? -17.837 -1.626 0.550 1.00 96.88 78 GLU A O 1
ATOM 629 N N . LYS A 1 79 ? -16.104 -2.443 1.712 1.00 96.31 79 LYS A N 1
ATOM 630 C CA . LYS A 1 79 ? -15.574 -3.316 0.656 1.00 96.31 79 LYS A CA 1
ATOM 631 C C . LYS A 1 79 ? -15.381 -2.624 -0.700 1.00 96.31 79 LYS A C 1
ATOM 633 O O . LYS A 1 79 ? -15.479 -3.253 -1.751 1.00 96.31 79 LYS A O 1
ATOM 638 N N . LYS A 1 80 ? -15.005 -1.338 -0.706 1.00 96.75 80 LYS A N 1
ATOM 639 C CA . LYS A 1 80 ? -14.743 -0.569 -1.945 1.00 96.75 80 LYS A CA 1
ATOM 640 C C . LYS A 1 80 ? -13.661 -1.210 -2.818 1.00 96.75 80 LYS A C 1
ATOM 642 O O . LYS A 1 80 ? -13.583 -0.936 -4.013 1.00 96.75 80 LYS A O 1
ATOM 647 N N . TRP A 1 81 ? -12.824 -2.069 -2.236 1.00 95.69 81 TRP A N 1
ATOM 648 C CA . TRP A 1 81 ? -11.850 -2.877 -2.959 1.00 95.69 81 TRP A CA 1
ATOM 649 C C . TRP A 1 81 ? -12.465 -3.840 -3.981 1.00 95.69 81 TRP A C 1
ATOM 651 O O . TRP A 1 81 ? -11.767 -4.194 -4.927 1.00 95.69 81 TRP A O 1
ATOM 661 N N . GLU A 1 82 ? -13.730 -4.243 -3.846 1.00 95.44 82 GLU A N 1
ATOM 662 C CA . GLU A 1 82 ? -14.409 -5.113 -4.819 1.00 95.44 82 GLU A CA 1
ATOM 663 C C . GLU A 1 82 ? -14.539 -4.441 -6.192 1.00 95.44 82 GLU A C 1
ATOM 665 O O . GLU A 1 82 ? -14.376 -5.100 -7.215 1.00 95.44 82 GLU A O 1
ATOM 670 N N . ALA A 1 83 ? -14.729 -3.118 -6.216 1.00 94.69 83 ALA A N 1
ATOM 671 C CA . ALA A 1 83 ? -14.806 -2.322 -7.440 1.00 94.69 83 ALA A CA 1
ATOM 672 C C . ALA A 1 83 ? -13.428 -1.929 -8.010 1.00 94.69 83 ALA A C 1
ATOM 674 O O . ALA A 1 83 ? -13.346 -1.311 -9.071 1.00 94.69 83 ALA A O 1
ATOM 675 N N . VAL A 1 84 ? -12.332 -2.234 -7.304 1.00 95.31 84 VAL A N 1
ATOM 676 C CA . VAL A 1 84 ? -10.979 -1.922 -7.777 1.00 95.31 84 VAL A CA 1
ATOM 677 C C . VAL A 1 84 ? -10.441 -3.084 -8.596 1.00 95.31 84 VAL A C 1
ATOM 679 O O . VAL A 1 84 ? -10.251 -4.188 -8.081 1.00 95.31 84 VAL A O 1
ATOM 682 N N . GLU A 1 85 ? -10.106 -2.784 -9.849 1.00 93.50 85 GLU A N 1
ATOM 683 C CA . GLU A 1 85 ? -9.478 -3.737 -10.758 1.00 93.50 85 GLU A CA 1
ATOM 684 C C . GLU A 1 85 ? -8.204 -4.350 -10.148 1.00 93.50 85 GLU A C 1
ATOM 686 O O . GLU A 1 85 ? -7.320 -3.621 -9.664 1.00 93.50 85 GLU A O 1
ATOM 691 N N . PRO A 1 86 ? -8.081 -5.689 -10.158 1.00 95.00 86 PRO A N 1
ATOM 692 C CA . PRO A 1 86 ? -6.888 -6.357 -9.681 1.00 95.00 86 PRO A CA 1
ATOM 693 C C . PRO A 1 86 ? -5.689 -6.055 -10.579 1.00 95.00 86 PRO A C 1
ATOM 695 O O . PRO A 1 86 ? -5.799 -5.740 -11.765 1.00 95.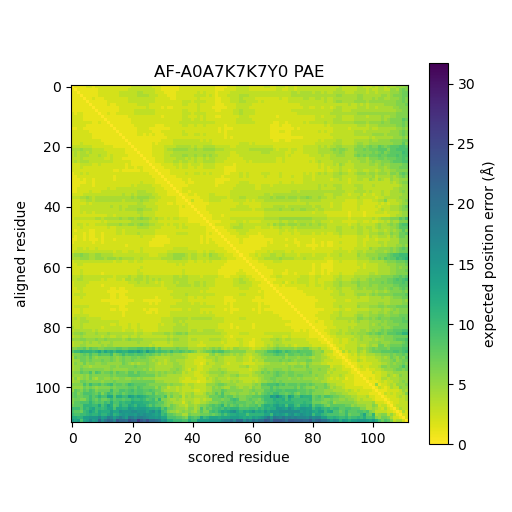00 86 PRO A O 1
ATOM 698 N N . VAL A 1 87 ? -4.496 -6.181 -10.006 1.00 92.69 87 VAL A N 1
ATOM 699 C CA . VAL A 1 87 ? -3.263 -6.171 -10.789 1.00 92.69 87 VAL A CA 1
ATOM 700 C C . VAL A 1 87 ? -3.311 -7.351 -11.759 1.00 92.69 87 VAL A C 1
ATOM 702 O O . VAL A 1 87 ? -3.579 -8.481 -11.355 1.00 92.69 87 VAL A O 1
ATOM 705 N N . ALA A 1 88 ? -3.045 -7.084 -13.040 1.00 89.06 88 ALA A N 1
ATOM 706 C CA . ALA A 1 88 ? -3.051 -8.105 -14.083 1.00 89.06 88 ALA A CA 1
ATOM 707 C C . ALA A 1 88 ? -2.193 -9.317 -13.683 1.00 89.06 88 ALA A C 1
ATOM 709 O O . ALA A 1 88 ? -1.096 -9.139 -13.158 1.00 89.06 88 ALA A O 1
ATOM 710 N N . GLY A 1 89 ? -2.655 -10.538 -13.979 1.00 86.31 89 GLY A N 1
ATOM 711 C CA . GLY A 1 89 ? -2.047 -11.776 -13.470 1.00 86.31 89 GLY A CA 1
ATOM 712 C C . GLY A 1 89 ? -0.534 -11.885 -13.694 1.00 86.31 89 GLY A C 1
ATOM 713 O O . GLY A 1 89 ? 0.196 -12.219 -12.769 1.00 86.31 89 GLY A O 1
ATOM 714 N N . TRP A 1 90 ? -0.034 -11.503 -14.872 1.00 85.00 90 TRP A N 1
ATOM 715 C CA . TRP A 1 90 ? 1.404 -11.509 -15.191 1.00 85.00 90 TRP A CA 1
ATOM 716 C C . TRP A 1 90 ? 2.232 -10.453 -14.436 1.00 85.00 90 TRP A C 1
ATOM 718 O O . TRP A 1 90 ? 3.439 -10.611 -14.288 1.00 85.00 90 TRP A O 1
ATOM 728 N N . LYS A 1 91 ? 1.587 -9.382 -13.958 1.00 87.62 91 LYS A N 1
ATOM 729 C CA . LYS A 1 91 ? 2.162 -8.338 -13.093 1.00 87.62 91 LYS A CA 1
ATOM 730 C C . LYS A 1 91 ? 1.855 -8.568 -11.615 1.00 87.62 91 LYS A C 1
ATOM 732 O O . LYS A 1 91 ? 2.273 -7.769 -10.779 1.00 87.62 91 LYS A O 1
ATOM 737 N N . SER A 1 92 ? 1.108 -9.619 -11.277 1.00 91.12 92 SER A N 1
ATOM 738 C CA . SER A 1 92 ? 0.793 -9.922 -9.889 1.00 91.12 92 SER A CA 1
ATOM 739 C C . SER A 1 92 ? 2.082 -10.271 -9.140 1.00 91.12 92 SER A C 1
ATOM 741 O O . SER A 1 92 ? 2.860 -11.088 -9.645 1.00 91.12 92 SER A O 1
ATOM 743 N N . PRO A 1 93 ? 2.296 -9.749 -7.921 1.00 91.31 93 PRO A N 1
ATOM 744 C CA . PRO A 1 93 ? 3.402 -10.157 -7.059 1.00 91.31 93 PRO A CA 1
ATOM 745 C C . PRO A 1 93 ? 3.452 -11.672 -6.801 1.00 91.31 93 PRO A C 1
ATOM 747 O O . PRO A 1 93 ? 4.516 -12.215 -6.513 1.00 91.31 93 PRO A O 1
ATOM 750 N N . SER A 1 94 ? 2.327 -12.384 -6.891 1.00 89.62 94 SER A N 1
ATOM 751 C CA . SER A 1 94 ? 2.268 -13.847 -6.747 1.00 89.62 94 SER A CA 1
ATOM 752 C C . SER A 1 94 ? 2.626 -14.625 -8.022 1.00 89.62 94 SER A C 1
ATOM 754 O O . SER A 1 94 ? 2.715 -15.848 -7.972 1.00 89.62 94 SER A O 1
ATOM 756 N N . SER A 1 95 ? 2.859 -13.955 -9.153 1.00 91.62 95 SER A N 1
ATOM 757 C CA . SER A 1 95 ? 3.200 -14.616 -10.417 1.00 91.62 95 SER A CA 1
ATOM 758 C C . SER A 1 95 ? 4.665 -15.054 -10.490 1.00 91.62 95 SER A C 1
ATOM 760 O O . SER A 1 95 ? 5.549 -14.432 -9.897 1.00 91.62 95 SER A O 1
ATOM 762 N N . ILE A 1 96 ? 4.931 -16.092 -11.290 1.00 90.38 96 ILE A N 1
ATOM 763 C CA . ILE A 1 96 ? 6.289 -16.593 -11.567 1.00 90.38 96 ILE A CA 1
ATOM 764 C C . ILE A 1 96 ? 7.170 -15.480 -12.150 1.00 90.38 96 ILE A C 1
ATOM 766 O O . ILE A 1 96 ? 8.320 -15.323 -11.745 1.00 90.38 96 ILE A O 1
ATOM 770 N N . VAL A 1 97 ? 6.607 -14.666 -13.050 1.00 90.75 97 VAL A N 1
ATOM 771 C CA . VAL A 1 97 ? 7.300 -13.534 -13.682 1.00 90.75 97 VAL A CA 1
ATOM 772 C C . VAL A 1 97 ? 7.815 -12.565 -12.620 1.00 90.75 97 VAL A C 1
ATOM 774 O O . VAL A 1 97 ? 9.007 -12.264 -12.575 1.00 90.75 97 VAL A O 1
ATOM 777 N N . MET A 1 98 ? 6.941 -12.120 -11.715 1.00 91.31 98 MET A N 1
ATOM 778 C CA . MET A 1 98 ? 7.326 -11.150 -10.690 1.00 91.31 98 MET A CA 1
ATOM 779 C C . MET A 1 98 ? 8.188 -11.759 -9.578 1.00 91.31 98 MET A C 1
ATOM 781 O O . MET A 1 98 ? 8.988 -11.045 -8.974 1.00 91.31 98 MET A O 1
ATOM 785 N N . HIS A 1 99 ? 8.089 -13.067 -9.328 1.00 88.56 99 HIS A N 1
ATOM 786 C CA . HIS A 1 99 ? 9.023 -13.765 -8.445 1.00 88.56 99 HIS A CA 1
ATOM 787 C C . HIS A 1 99 ? 10.447 -13.768 -9.028 1.00 88.56 99 HIS A C 1
ATOM 789 O O . HIS A 1 99 ? 11.402 -13.467 -8.316 1.00 88.56 99 HIS A O 1
ATOM 795 N N . GLY A 1 100 ? 10.589 -14.002 -10.337 1.00 88.81 100 GLY A N 1
ATOM 796 C CA . GLY A 1 100 ? 11.869 -13.867 -11.039 1.00 88.81 100 GLY A CA 1
ATOM 797 C C . GLY A 1 100 ? 12.425 -12.439 -10.985 1.00 88.81 100 GLY A C 1
ATOM 798 O O . GLY A 1 100 ? 13.608 -12.246 -10.703 1.00 88.81 100 GLY A O 1
ATOM 799 N N . MET A 1 101 ? 11.562 -11.429 -11.152 1.00 87.06 101 MET A N 1
ATOM 800 C CA . MET A 1 101 ? 11.949 -10.017 -11.006 1.00 87.06 101 MET A CA 1
ATOM 801 C C . MET A 1 101 ? 12.515 -9.701 -9.616 1.00 87.06 101 MET A C 1
ATOM 803 O O . MET A 1 101 ? 13.463 -8.924 -9.507 1.00 87.06 101 MET A O 1
ATOM 807 N N . ALA A 1 102 ? 11.980 -10.320 -8.560 1.00 88.50 102 ALA A N 1
ATOM 808 C CA . ALA A 1 102 ? 12.507 -10.166 -7.205 1.00 88.50 102 ALA A CA 1
ATOM 809 C C . ALA A 1 102 ? 13.974 -10.619 -7.113 1.00 88.50 102 ALA A C 1
ATOM 811 O O . ALA A 1 102 ? 14.807 -9.906 -6.552 1.00 88.50 102 ALA A O 1
ATOM 812 N N . GLY A 1 103 ? 14.292 -11.772 -7.714 1.00 84.62 103 GLY A N 1
ATOM 813 C CA . GLY A 1 103 ? 15.649 -12.318 -7.759 1.00 84.62 103 GLY A CA 1
ATOM 814 C C . GLY A 1 103 ? 16.625 -11.412 -8.511 1.00 84.62 103 GLY A C 1
ATOM 815 O O . GLY A 1 103 ? 17.720 -11.151 -8.015 1.00 84.62 103 GLY A O 1
ATOM 816 N N . LEU A 1 104 ? 16.208 -10.859 -9.656 1.00 86.56 104 LEU A N 1
ATOM 817 C CA . LEU A 1 104 ? 17.024 -9.917 -10.434 1.00 86.56 104 LEU A CA 1
ATOM 818 C C . LEU A 1 104 ? 17.374 -8.655 -9.633 1.00 86.56 104 LEU A C 1
ATOM 820 O O . LEU A 1 104 ? 18.527 -8.226 -9.623 1.00 86.56 104 LEU A O 1
ATOM 824 N N . PHE A 1 105 ? 16.396 -8.074 -8.935 1.00 82.44 105 PHE A N 1
ATOM 825 C CA . PHE A 1 105 ? 16.608 -6.865 -8.134 1.00 82.44 105 PHE A CA 1
ATOM 826 C C . PHE A 1 105 ? 17.461 -7.128 -6.892 1.00 82.44 105 PHE A C 1
ATOM 828 O O . PHE A 1 105 ? 18.322 -6.314 -6.562 1.00 82.44 105 PHE A O 1
ATOM 835 N N . HIS A 1 106 ? 17.259 -8.265 -6.225 1.00 81.81 106 HIS A N 1
ATOM 836 C CA . HIS A 1 106 ? 18.100 -8.663 -5.099 1.00 81.81 106 HIS A CA 1
ATOM 837 C C . HIS A 1 106 ? 19.558 -8.851 -5.538 1.00 81.81 106 HIS A C 1
ATOM 839 O O . HIS A 1 106 ? 20.468 -8.314 -4.914 1.00 81.81 106 HIS A O 1
ATOM 845 N N . PHE A 1 107 ? 19.7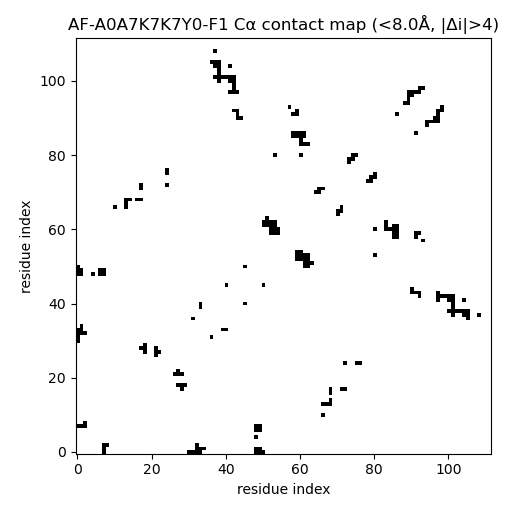86 -9.554 -6.651 1.00 82.12 107 PHE A N 1
ATOM 846 C CA . PHE A 1 107 ? 21.127 -9.769 -7.192 1.00 82.12 107 PHE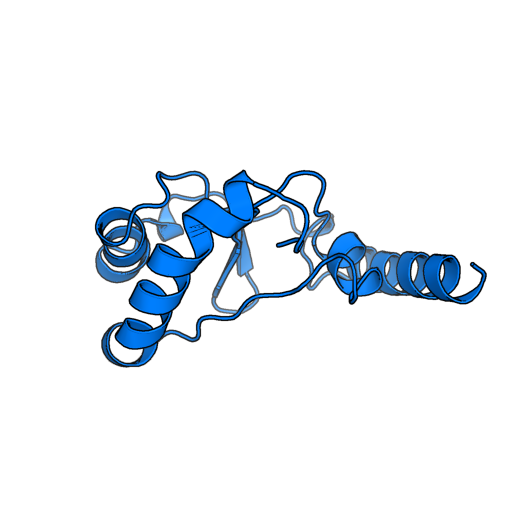 A CA 1
ATOM 847 C C . PHE A 1 107 ? 21.799 -8.457 -7.617 1.00 82.12 107 PHE A C 1
ATOM 849 O O . PHE A 1 107 ? 22.957 -8.223 -7.283 1.00 82.12 107 PHE A O 1
ATOM 856 N N . SER A 1 108 ? 21.060 -7.555 -8.273 1.00 81.88 108 SER A N 1
ATOM 857 C CA . SER A 1 108 ? 21.567 -6.221 -8.615 1.00 81.88 108 SER A CA 1
ATOM 858 C C . SER A 1 108 ? 21.940 -5.391 -7.385 1.00 81.88 108 SER A C 1
ATOM 860 O O . SER A 1 108 ? 22.888 -4.614 -7.463 1.00 81.88 108 SER A O 1
ATOM 862 N N . GLY A 1 109 ? 21.185 -5.507 -6.289 1.00 78.12 109 GLY A N 1
ATOM 863 C CA . GLY A 1 109 ? 21.495 -4.833 -5.029 1.00 78.12 109 GLY A CA 1
ATOM 864 C C . GLY A 1 109 ? 22.718 -5.424 -4.330 1.00 78.12 109 GLY A C 1
ATOM 865 O O . GLY A 1 109 ? 23.484 -4.678 -3.746 1.00 78.12 109 GLY A O 1
ATOM 866 N N . TRP A 1 110 ? 22.926 -6.739 -4.432 1.00 76.88 110 TRP A N 1
ATOM 867 C CA . TRP A 1 110 ? 24.070 -7.432 -3.834 1.00 76.88 110 TRP A CA 1
ATOM 868 C C . TRP A 1 110 ? 25.411 -7.125 -4.519 1.00 76.88 110 TRP A C 1
ATOM 870 O O . TRP A 1 110 ? 26.444 -7.107 -3.859 1.00 76.88 110 TRP A O 1
ATOM 880 N N . ILE A 1 111 ? 25.409 -6.889 -5.835 1.00 79.06 111 ILE A N 1
ATOM 881 C CA . ILE A 1 111 ? 26.633 -6.567 -6.593 1.00 79.06 111 ILE A CA 1
ATOM 882 C C . ILE A 1 111 ? 27.129 -5.133 -6.319 1.00 7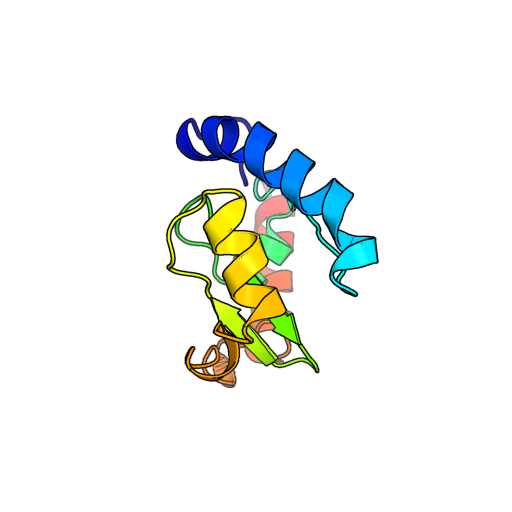9.06 111 ILE A C 1
ATOM 884 O O . ILE A 1 111 ? 28.283 -4.819 -6.612 1.00 79.06 111 ILE A O 1
ATOM 888 N N . ARG A 1 112 ? 26.267 -4.255 -5.797 1.00 65.94 112 ARG A N 1
ATOM 889 C CA . ARG A 1 112 ? 26.569 -2.843 -5.546 1.00 65.94 112 ARG A CA 1
ATOM 890 C C . ARG A 1 112 ? 27.068 -2.613 -4.125 1.00 65.94 112 ARG A C 1
ATOM 892 O O . ARG A 1 112 ? 27.990 -1.779 -3.994 1.00 65.94 112 ARG A O 1
#

Radius of gyration: 14.72 Å; Cα contacts (8 Å, |Δi|>4): 129; chains: 1; bounding box: 44×30×30 Å

Solvent-accessible surface area (backbone atoms only — not comparable to full-atom values): 6527 Å² total; per-residue (Å²): 64,45,96,86,37,68,69,30,60,68,39,44,65,40,50,52,57,48,44,72,43,17,72,86,70,75,52,86,72,86,87,57,51,44,83,82,32,43,21,59,29,43,16,64,64,62,86,60,80,64,70,52,75,49,75,55,95,86,45,44,27,70,65,80,73,70,79,48,54,66,51,54,49,45,37,60,77,70,46,52,58,78,78,46,72,60,52,54,66,74,66,20,56,84,22,72,62,17,49,50,38,16,53,55,33,39,52,58,58,69,79,105

Mean predicted aligned error: 3.66 Å